Protein AF-A0A1J3CRD4-F1 (afdb_monomer)

Mean predicted aligned error: 12.07 Å

Radius of gyration: 28.97 Å; Cα contacts (8 Å, |Δi|>4): 167; chains: 1; bounding box: 52×57×87 Å

pLDDT: mean 82.81, std 9.13, range [50.03, 96.75]

Structure (mmCIF, N/CA/C/O backbone):
data_AF-A0A1J3CRD4-F1
#
_entry.id   AF-A0A1J3CRD4-F1
#
loop_
_atom_site.group_PDB
_atom_site.id
_atom_site.type_symbol
_atom_site.label_atom_id
_atom_site.label_alt_id
_atom_site.label_comp_id
_atom_site.label_asym_id
_atom_site.label_entity_id
_atom_site.label_seq_id
_atom_site.pdbx_PDB_ins_code
_atom_site.Cartn_x
_atom_site.Cartn_y
_atom_site.Cartn_z
_atom_site.occupancy
_atom_site.B_iso_or_equiv
_atom_site.auth_seq_id
_atom_site.auth_comp_id
_atom_site.auth_asym_id
_atom_site.auth_atom_id
_atom_site.pdbx_PDB_model_num
ATOM 1 N N . ARG A 1 1 ? -6.756 33.103 56.789 1.00 50.03 1 ARG A N 1
ATOM 2 C CA . ARG A 1 1 ? -8.202 33.459 56.867 1.00 50.03 1 ARG A CA 1
ATOM 3 C C . ARG A 1 1 ? -8.707 34.348 55.719 1.00 50.03 1 ARG A C 1
ATOM 5 O O . ARG A 1 1 ? -9.781 34.051 55.226 1.00 50.03 1 ARG A O 1
ATOM 12 N N . LYS A 1 2 ? -7.974 35.376 55.248 1.00 53.34 2 LYS A N 1
ATOM 13 C CA . LYS A 1 2 ? -8.449 36.321 54.202 1.00 53.34 2 LYS A CA 1
ATOM 14 C C . LYS A 1 2 ? -8.810 35.685 52.840 1.00 53.34 2 LYS A C 1
ATOM 16 O O . LYS A 1 2 ? -9.724 36.163 52.180 1.00 53.34 2 LYS A O 1
ATOM 21 N N . ASN A 1 3 ? -8.151 34.590 52.453 1.00 63.22 3 ASN A N 1
ATOM 22 C CA . ASN A 1 3 ? -8.353 33.957 51.141 1.00 63.22 3 ASN A CA 1
ATOM 23 C C . ASN A 1 3 ? -9.655 33.121 51.056 1.00 63.22 3 ASN A C 1
ATOM 25 O O . ASN A 1 3 ? -10.345 33.123 50.040 1.00 63.22 3 ASN A O 1
ATOM 29 N N . LEU A 1 4 ? -10.060 32.474 52.160 1.00 60.75 4 LEU A N 1
ATOM 30 C CA . LEU A 1 4 ? -11.292 31.668 52.202 1.00 60.75 4 LEU A CA 1
ATOM 31 C C . LEU A 1 4 ? -12.557 32.540 52.163 1.00 60.75 4 LEU A C 1
ATOM 33 O O . LEU A 1 4 ? -13.546 32.184 51.528 1.00 60.75 4 LEU A O 1
ATOM 37 N N . THR A 1 5 ? -12.526 33.710 52.808 1.00 59.44 5 THR A N 1
ATOM 38 C CA . THR A 1 5 ? -13.650 34.659 52.799 1.00 59.44 5 THR A CA 1
ATOM 39 C C . THR A 1 5 ? -13.878 35.266 51.409 1.00 59.44 5 THR A C 1
ATOM 41 O O . THR A 1 5 ? -15.020 35.554 51.055 1.00 59.44 5 THR A O 1
ATOM 44 N N . TYR A 1 6 ? -12.814 35.417 50.608 1.00 61.16 6 TYR A N 1
ATOM 45 C CA . TYR A 1 6 ? -12.884 35.882 49.218 1.00 61.16 6 TYR A CA 1
ATOM 46 C C . TYR A 1 6 ? -13.528 34.828 48.302 1.00 61.16 6 TYR A C 1
ATOM 48 O O . TYR A 1 6 ? -14.440 35.143 47.539 1.00 61.16 6 TYR A O 1
ATOM 56 N N . GLN A 1 7 ? -13.153 33.554 48.465 1.00 56.19 7 GLN A N 1
ATOM 57 C CA . GLN A 1 7 ? -13.796 32.435 47.766 1.00 56.19 7 GLN A CA 1
ATOM 58 C C . GLN A 1 7 ? -15.277 32.261 48.154 1.00 56.19 7 GLN A C 1
ATOM 60 O O . GLN A 1 7 ? -16.108 31.974 47.296 1.00 56.19 7 GLN A O 1
ATOM 65 N N . LYS A 1 8 ? -15.647 32.539 49.414 1.00 63.03 8 LYS A N 1
ATOM 66 C CA . LYS A 1 8 ? -17.041 32.464 49.894 1.00 63.03 8 LYS A CA 1
ATOM 67 C C . LYS A 1 8 ? -17.973 33.504 49.244 1.00 63.03 8 LYS A C 1
ATOM 69 O O . LYS A 1 8 ? -19.159 33.237 49.093 1.00 63.03 8 LYS A O 1
ATOM 74 N N . ARG A 1 9 ? -17.460 34.669 48.821 1.00 65.62 9 ARG A N 1
ATOM 75 C CA . ARG A 1 9 ? -18.242 35.696 48.093 1.00 65.62 9 ARG A CA 1
ATOM 76 C C . ARG A 1 9 ? -18.376 35.407 46.595 1.00 65.62 9 ARG A C 1
ATOM 78 O O . ARG A 1 9 ? -19.289 35.922 45.962 1.00 65.62 9 ARG A O 1
ATOM 85 N N . LYS A 1 10 ? -17.496 34.569 46.034 1.00 71.31 10 LYS A N 1
ATOM 86 C CA . LYS A 1 10 ? -17.477 34.172 44.615 1.00 71.31 10 LYS A CA 1
ATOM 87 C C . LYS A 1 10 ? -17.850 32.695 44.418 1.00 71.31 10 LYS A C 1
ATOM 89 O O . LYS A 1 10 ? -17.349 32.036 43.511 1.00 71.31 10 LYS A O 1
ATOM 94 N N . ILE A 1 11 ? -18.770 32.195 45.250 1.00 76.56 11 ILE A N 1
ATOM 95 C CA . ILE A 1 11 ? -19.272 30.808 45.251 1.00 76.56 11 ILE A CA 1
ATOM 96 C C . ILE A 1 11 ? -19.674 30.325 43.853 1.00 76.56 11 ILE A C 1
ATOM 98 O O . ILE A 1 11 ? -19.301 29.227 43.458 1.00 76.56 11 ILE A O 1
ATOM 102 N N . TRP A 1 12 ? -20.338 31.172 43.065 1.00 73.75 12 TRP A N 1
ATOM 103 C CA . TRP A 1 12 ? -20.751 30.847 41.697 1.00 73.75 12 TRP A CA 1
ATOM 104 C C . TRP A 1 12 ? -19.574 30.555 40.753 1.00 73.75 12 TRP A C 1
ATOM 106 O O . TRP A 1 12 ? -19.658 29.670 39.906 1.00 73.75 12 TRP A O 1
ATOM 116 N N . SER A 1 13 ? -18.451 31.260 40.926 1.00 79.50 13 SER A N 1
ATOM 117 C CA . SER A 1 13 ? -17.240 31.039 40.131 1.00 79.50 13 SER A CA 1
ATOM 118 C C . SER A 1 13 ? -16.558 29.724 40.505 1.00 79.50 13 SER A C 1
ATOM 120 O O . SER A 1 13 ? -16.090 29.012 39.623 1.00 79.50 13 SER A O 1
ATOM 122 N N . ASN A 1 14 ? -16.533 29.385 41.797 1.00 78.00 14 ASN A N 1
ATOM 123 C CA . ASN A 1 14 ? -15.951 28.136 42.287 1.00 78.00 14 ASN A CA 1
ATOM 124 C C . ASN A 1 14 ? -16.802 26.917 41.908 1.00 78.00 14 ASN A C 1
ATOM 126 O O . ASN A 1 14 ? -16.254 25.899 41.497 1.00 78.00 14 ASN A O 1
ATOM 130 N N . VAL A 1 15 ? -18.134 27.034 41.979 1.00 85.31 15 VAL A N 1
ATOM 131 C CA . VAL A 1 15 ? -19.056 25.992 41.502 1.00 85.31 15 VAL A CA 1
ATOM 132 C C . VAL A 1 15 ? -18.844 25.758 40.011 1.00 85.31 15 VAL A C 1
ATOM 134 O O . VAL A 1 15 ? -18.635 24.622 39.606 1.00 85.31 15 VAL A O 1
ATOM 137 N N . ARG A 1 16 ? -18.789 26.816 39.190 1.00 84.12 16 ARG A N 1
ATOM 138 C CA . ARG A 1 16 ? -18.515 26.683 37.750 1.00 84.12 16 ARG A CA 1
ATOM 139 C C . ARG A 1 16 ? -17.191 25.961 37.468 1.00 84.12 16 ARG A C 1
ATOM 141 O O . ARG A 1 16 ? -17.141 25.139 36.561 1.00 84.12 16 ARG A O 1
ATOM 148 N N . LEU A 1 17 ? -16.150 26.230 38.257 1.00 85.19 17 LEU A N 1
ATOM 149 C CA . LEU A 1 17 ? -14.827 25.621 38.091 1.00 85.19 17 LEU A CA 1
ATOM 150 C C . LEU A 1 17 ? -14.835 24.099 38.332 1.00 85.19 17 LEU A C 1
ATOM 152 O O . LEU A 1 17 ? -14.073 23.384 37.693 1.00 85.19 17 LEU A O 1
ATOM 156 N N . ILE A 1 18 ? -15.730 23.608 39.197 1.00 87.31 18 ILE A N 1
ATOM 157 C CA . ILE A 1 18 ? -15.924 22.174 39.484 1.00 87.31 18 ILE A CA 1
ATOM 158 C C . ILE A 1 18 ? -16.964 21.540 38.542 1.00 87.31 18 ILE A C 1
ATOM 160 O O . ILE A 1 18 ? -16.826 20.386 38.147 1.00 87.31 18 ILE A O 1
ATOM 164 N N . MET A 1 19 ? -17.994 22.286 38.136 1.00 88.75 19 MET A N 1
ATOM 165 C CA . MET A 1 19 ? -19.062 21.770 37.272 1.00 88.75 19 MET A CA 1
ATOM 166 C C . MET A 1 19 ? -18.611 21.550 35.827 1.00 88.75 19 MET A C 1
ATOM 168 O O . MET A 1 19 ? -19.112 20.637 35.180 1.00 88.75 19 MET A O 1
ATOM 172 N N . ILE A 1 20 ? -17.668 22.351 35.319 1.00 90.88 20 ILE A N 1
ATOM 173 C CA . ILE A 1 20 ? -17.123 22.179 33.963 1.00 90.88 20 ILE A CA 1
ATOM 174 C C . ILE A 1 20 ? -16.500 20.785 33.765 1.00 90.88 20 ILE A C 1
ATOM 176 O O . ILE A 1 20 ? -16.950 20.088 32.856 1.00 90.88 20 ILE A O 1
ATOM 180 N N . PRO A 1 21 ? -15.524 20.326 34.579 1.00 92.12 21 PRO A N 1
ATOM 181 C CA . PRO A 1 21 ? -14.951 18.994 34.393 1.00 92.12 21 PRO A CA 1
ATOM 182 C C . PRO A 1 21 ? -15.990 17.887 34.597 1.00 92.12 21 PRO A C 1
ATOM 184 O O . PRO A 1 21 ? -15.983 16.917 33.850 1.00 92.12 21 PRO A O 1
ATOM 187 N N . PHE A 1 22 ? -16.936 18.048 35.527 1.00 94.06 22 PHE A N 1
ATOM 188 C CA . PHE A 1 22 ? -18.010 17.070 35.719 1.00 94.06 22 PHE A CA 1
ATOM 189 C C . PHE A 1 22 ? -18.916 16.946 34.486 1.00 94.06 22 PHE A C 1
ATOM 191 O O . PHE A 1 22 ? -19.210 15.841 34.037 1.00 94.06 22 PHE A O 1
ATOM 198 N N . PHE A 1 23 ? -19.321 18.074 33.903 1.00 94.44 23 PHE A N 1
ATOM 199 C CA . PHE A 1 23 ? -20.141 18.097 32.697 1.00 94.44 23 PHE A CA 1
ATOM 200 C C . PHE A 1 23 ? -19.402 17.506 31.490 1.00 94.44 23 PHE A C 1
ATOM 202 O O . PHE A 1 23 ? -19.989 16.731 30.740 1.00 94.44 23 PHE A O 1
ATOM 209 N N . LEU A 1 24 ? -18.106 17.803 31.337 1.00 95.06 24 LEU A N 1
ATOM 210 C CA . LEU A 1 24 ? -17.271 17.174 30.311 1.00 95.06 24 LEU A CA 1
ATOM 211 C C . LEU A 1 24 ? -17.192 15.656 30.505 1.00 95.06 24 LEU A C 1
ATOM 213 O O . LEU A 1 24 ? -17.384 14.922 29.542 1.00 95.06 24 LEU A O 1
ATOM 217 N N . CYS A 1 25 ? -16.994 15.173 31.735 1.00 95.81 25 CYS A N 1
ATOM 218 C CA . CYS A 1 25 ? -17.001 13.738 32.023 1.00 95.81 25 CYS A CA 1
ATOM 219 C C . CYS A 1 25 ? -18.348 13.089 31.680 1.00 95.81 25 CYS A C 1
ATOM 221 O O . CYS A 1 25 ? -18.365 12.028 31.066 1.00 95.81 25 CYS A O 1
ATOM 223 N N . LEU A 1 26 ? -19.474 13.728 32.020 1.00 96.50 26 LEU A N 1
ATOM 224 C CA . LEU A 1 26 ? -20.800 13.225 31.651 1.00 96.50 26 LEU A CA 1
ATOM 225 C C . LEU A 1 26 ? -20.980 13.145 30.132 1.00 96.50 26 LEU A C 1
ATOM 227 O O . LEU A 1 26 ? -21.471 12.134 29.638 1.00 96.50 26 LEU A O 1
ATOM 231 N N . ILE A 1 27 ? -20.554 14.174 29.392 1.00 96.56 27 ILE A N 1
ATOM 232 C CA . ILE A 1 27 ? -20.593 14.157 27.925 1.00 96.56 27 ILE A CA 1
ATOM 233 C C . ILE A 1 27 ? -19.753 13.000 27.383 1.00 96.56 27 ILE A C 1
ATOM 235 O O . ILE A 1 27 ? -20.238 12.249 26.541 1.00 96.56 27 ILE A O 1
ATOM 239 N N . LEU A 1 28 ? -18.522 12.827 27.869 1.00 95.75 28 LEU A N 1
ATOM 240 C CA . LEU A 1 28 ? -17.641 11.753 27.411 1.00 95.75 28 LEU A CA 1
ATOM 241 C C . LEU A 1 28 ? -18.231 10.367 27.692 1.00 95.75 28 LEU A C 1
ATOM 243 O O . LEU A 1 28 ? -18.194 9.521 26.807 1.00 95.75 28 LEU A O 1
ATOM 247 N N . VAL A 1 29 ? -18.838 10.150 28.863 1.00 96.62 29 VAL A N 1
ATOM 248 C CA . VAL A 1 29 ? -19.517 8.884 29.191 1.00 96.62 29 VAL A CA 1
ATOM 249 C C . VAL A 1 29 ? -20.705 8.636 28.262 1.00 96.62 29 VAL A C 1
ATOM 251 O O . VAL A 1 29 ? -20.870 7.527 27.762 1.00 96.62 29 VAL A O 1
ATOM 254 N N . VAL A 1 30 ? -21.522 9.657 27.983 1.00 95.81 30 VAL A N 1
ATOM 255 C CA . VAL A 1 30 ? -22.637 9.528 27.030 1.00 95.81 30 VAL A CA 1
ATOM 256 C C . VAL A 1 30 ? -22.119 9.172 25.637 1.00 95.81 30 VAL A C 1
ATOM 258 O O . VAL A 1 30 ? -22.660 8.270 25.003 1.00 95.81 30 VAL A O 1
ATOM 261 N N . ILE A 1 31 ? -21.054 9.833 25.174 1.00 94.75 31 ILE A N 1
ATOM 262 C CA . ILE A 1 31 ? -20.420 9.524 23.887 1.00 94.75 31 ILE A CA 1
ATOM 263 C C . ILE A 1 31 ? -19.917 8.077 23.878 1.00 94.75 31 ILE A C 1
ATOM 265 O O . ILE A 1 31 ? -20.231 7.348 22.943 1.00 94.75 31 ILE A O 1
ATOM 269 N N . GLN A 1 32 ? -19.209 7.631 24.919 1.00 91.75 32 GLN A N 1
ATOM 270 C CA . GLN A 1 32 ? -18.715 6.253 25.030 1.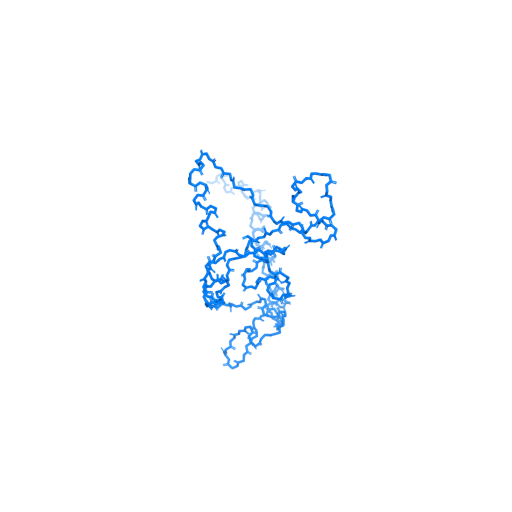00 91.75 32 GLN A CA 1
ATOM 271 C C . GLN A 1 32 ? -19.852 5.229 24.935 1.00 91.75 32 GLN A C 1
ATOM 273 O O . GLN A 1 32 ? -19.782 4.320 24.117 1.00 91.75 32 GLN A O 1
ATOM 278 N N . VAL A 1 33 ? -20.947 5.426 25.678 1.00 92.38 33 VAL A N 1
ATOM 279 C CA . VAL A 1 33 ? -22.115 4.527 25.638 1.00 92.38 33 VAL A CA 1
ATOM 280 C C . VAL A 1 33 ? -22.759 4.486 24.251 1.00 92.38 33 VAL A C 1
ATOM 282 O O . VAL A 1 33 ? -23.190 3.424 23.800 1.00 92.38 33 VAL A O 1
ATOM 285 N N . LEU A 1 34 ? -22.842 5.626 23.558 1.00 89.75 34 LEU A N 1
ATOM 286 C CA . LEU A 1 34 ? -23.368 5.673 22.193 1.00 89.75 34 LEU A CA 1
ATOM 287 C C . LEU A 1 34 ? -22.453 4.927 21.217 1.00 89.75 34 LEU A C 1
ATOM 289 O O . LEU A 1 34 ? -22.949 4.130 20.423 1.00 89.75 34 LEU A O 1
ATOM 293 N N . PHE A 1 35 ? -21.139 5.137 21.297 1.00 86.00 35 PHE A N 1
ATOM 294 C CA . PHE A 1 35 ? -20.168 4.411 20.477 1.00 86.00 35 PHE A CA 1
ATOM 295 C C . PHE A 1 35 ? -20.224 2.907 20.739 1.00 86.00 35 PHE A C 1
ATOM 297 O O . PHE A 1 35 ? -20.303 2.131 19.790 1.00 86.00 35 PHE A O 1
ATOM 304 N N . ASP A 1 36 ? -20.275 2.483 22.000 1.00 83.81 36 ASP A N 1
ATOM 305 C CA . ASP A 1 36 ? -20.371 1.066 22.335 1.00 83.81 36 ASP A CA 1
ATOM 306 C C . ASP A 1 36 ? -21.669 0.451 21.811 1.00 83.81 36 ASP A C 1
ATOM 308 O O . ASP A 1 36 ? -21.663 -0.651 21.269 1.00 83.81 36 ASP A O 1
ATOM 312 N N . LYS A 1 37 ? -22.797 1.157 21.928 1.00 82.44 37 LYS A N 1
ATOM 313 C CA . LYS A 1 37 ? -24.103 0.633 21.514 1.00 82.44 37 LYS A CA 1
ATOM 314 C C . LYS A 1 37 ? -24.283 0.586 19.997 1.00 82.44 37 LYS A C 1
ATOM 316 O O . LYS A 1 37 ? -24.852 -0.379 19.499 1.00 82.44 37 LYS A O 1
ATOM 321 N N . TYR A 1 38 ? -23.872 1.634 19.288 1.00 80.44 38 TYR A N 1
ATOM 322 C CA . TYR A 1 38 ? -24.164 1.785 17.859 1.00 80.44 38 TYR A CA 1
ATOM 323 C C . TYR A 1 38 ? -23.010 1.365 16.957 1.00 80.44 38 TYR A C 1
ATOM 325 O O . TYR A 1 38 ? -23.260 0.896 15.852 1.00 80.44 38 TYR A O 1
ATOM 333 N N . ILE A 1 39 ? -21.766 1.535 17.407 1.00 75.62 39 ILE A N 1
ATOM 334 C CA . ILE A 1 39 ? -20.590 1.194 16.608 1.00 75.62 39 ILE A CA 1
ATOM 335 C C . ILE A 1 39 ? -20.041 -0.151 17.062 1.00 75.62 39 ILE A C 1
ATOM 337 O O . ILE A 1 39 ? -20.083 -1.092 16.284 1.00 75.62 39 ILE A O 1
ATOM 341 N N . ASN A 1 40 ? -19.607 -0.284 18.314 1.00 70.38 40 ASN A N 1
ATOM 342 C CA . ASN A 1 40 ? -18.898 -1.485 18.759 1.00 70.38 40 ASN A CA 1
ATOM 343 C C . ASN A 1 40 ? -19.793 -2.737 18.799 1.00 70.38 40 ASN A C 1
ATOM 345 O O . ASN A 1 40 ? -19.358 -3.808 18.412 1.00 70.38 40 ASN A O 1
ATOM 349 N N . ASN A 1 41 ? -21.051 -2.617 19.234 1.00 70.06 41 ASN A N 1
ATOM 350 C CA . ASN A 1 41 ? -21.992 -3.746 19.288 1.00 70.06 41 ASN A CA 1
ATOM 351 C C . ASN A 1 41 ? -22.684 -4.053 17.950 1.00 70.06 41 ASN A C 1
ATOM 353 O O . ASN A 1 41 ? -23.526 -4.952 17.901 1.00 70.06 41 ASN A O 1
ATOM 357 N N . SER A 1 42 ? -22.367 -3.328 16.872 1.00 74.06 42 SER A N 1
ATOM 358 C CA . SER A 1 42 ? -22.794 -3.764 15.545 1.00 74.06 42 SER A CA 1
ATOM 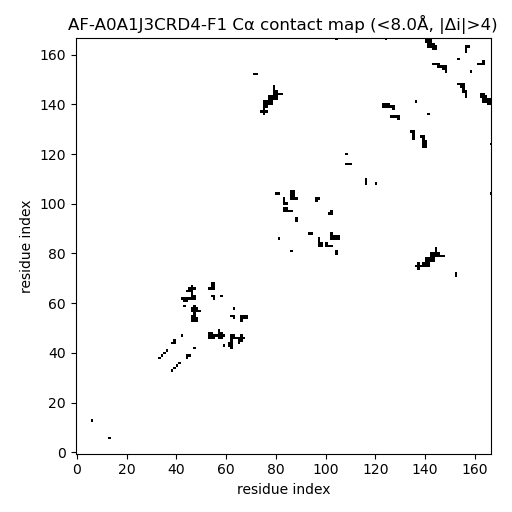359 C C . SER A 1 42 ? -21.886 -4.903 15.106 1.00 74.06 42 SER A C 1
ATOM 361 O O . SER A 1 42 ? -20.667 -4.733 15.076 1.00 74.06 42 SER A O 1
ATOM 363 N N . ALA A 1 43 ? -22.472 -6.047 14.750 1.00 72.44 43 ALA A N 1
ATOM 364 C CA . ALA A 1 43 ? -21.714 -7.196 14.263 1.00 72.44 43 ALA A CA 1
ATOM 365 C C . ALA A 1 43 ? -20.804 -6.810 13.084 1.00 72.44 43 ALA A C 1
ATOM 367 O O . ALA A 1 43 ? -19.721 -7.365 12.955 1.00 72.44 43 ALA A O 1
ATOM 368 N N . ASP A 1 44 ? -21.199 -5.826 12.274 1.00 77.19 44 ASP A N 1
ATOM 369 C CA . ASP A 1 44 ? -20.464 -5.390 11.083 1.00 77.19 44 ASP A CA 1
ATOM 370 C C . ASP A 1 44 ? -19.170 -4.612 11.389 1.00 77.19 44 ASP A C 1
ATOM 372 O O . ASP A 1 44 ? -18.273 -4.568 10.554 1.00 77.19 44 ASP A O 1
ATOM 376 N N . ASN A 1 45 ? -19.033 -4.035 12.590 1.00 80.12 45 ASN A N 1
ATOM 377 C CA . ASN A 1 45 ? -17.873 -3.215 12.976 1.00 80.12 45 ASN A CA 1
ATOM 378 C C . ASN A 1 45 ? -16.837 -3.982 13.815 1.00 80.12 45 ASN A C 1
ATOM 380 O O . ASN A 1 45 ? -15.994 -3.385 14.488 1.00 80.12 45 ASN A O 1
ATOM 384 N N . GLN A 1 46 ? -16.930 -5.308 13.836 1.00 85.12 46 GLN A N 1
ATOM 385 C CA . GLN A 1 46 ? -16.002 -6.188 14.531 1.00 85.12 46 GLN A CA 1
ATOM 386 C C . GLN A 1 46 ? -15.436 -7.205 13.551 1.00 85.12 46 GLN A C 1
ATOM 388 O O . GLN A 1 46 ? -16.080 -7.571 12.572 1.00 85.12 46 GLN A O 1
ATOM 393 N N . CYS A 1 47 ? -14.236 -7.702 13.837 1.00 87.44 47 CYS A N 1
ATOM 394 C CA . CYS A 1 47 ? -13.699 -8.821 13.081 1.00 87.44 47 CYS A CA 1
ATOM 395 C C . CYS A 1 47 ? -14.590 -10.058 13.270 1.00 87.44 47 CYS A C 1
ATOM 397 O O . CYS A 1 47 ? -14.945 -10.409 14.398 1.00 87.44 47 CYS A O 1
ATOM 399 N N . GLY A 1 48 ? -14.930 -10.735 12.177 1.00 88.50 48 GLY A N 1
ATOM 400 C CA . GLY A 1 48 ? -15.719 -11.958 12.201 1.00 88.50 48 GLY A CA 1
ATOM 401 C C . GLY A 1 48 ? -14.994 -13.093 12.926 1.00 88.50 48 GLY A C 1
ATOM 402 O O . GLY A 1 48 ? -13.778 -13.275 12.794 1.00 88.50 48 GLY A O 1
ATOM 403 N N . CYS A 1 49 ? -15.751 -13.867 13.707 1.00 88.50 49 CYS A N 1
ATOM 404 C CA . CYS A 1 49 ? -15.228 -14.956 14.527 1.00 88.50 49 CYS A CA 1
ATOM 405 C C . CYS A 1 49 ? -16.089 -16.216 14.410 1.00 88.50 49 CYS A C 1
ATOM 407 O O . CYS A 1 49 ? -17.313 -16.164 14.513 1.00 88.50 49 CYS A O 1
ATOM 409 N N . GLN A 1 50 ? -15.436 -17.373 14.312 1.00 89.06 50 GLN A N 1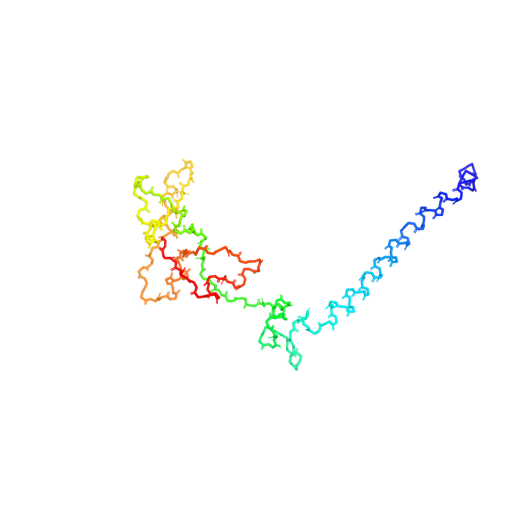
ATOM 410 C CA . G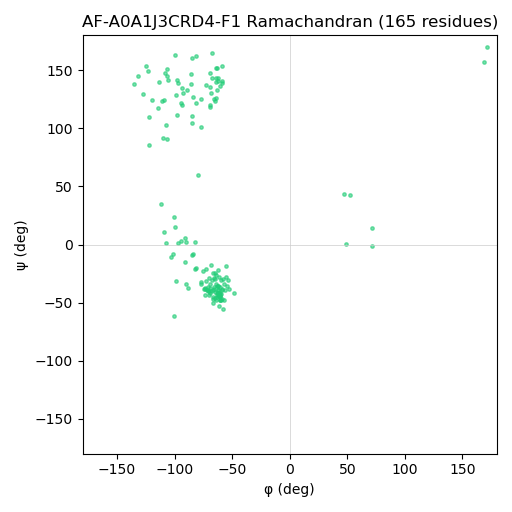LN A 1 50 ? -16.065 -18.690 14.394 1.00 89.06 50 GLN A CA 1
ATOM 411 C C . GLN A 1 50 ? -15.329 -19.529 15.443 1.00 89.06 50 GLN A C 1
ATOM 413 O O . GLN A 1 50 ? -14.110 -19.608 15.416 1.00 89.06 50 GLN A O 1
ATOM 418 N N . ASN A 1 51 ? -16.040 -20.149 16.395 1.00 85.00 51 ASN A N 1
ATOM 419 C CA . ASN A 1 51 ? -15.453 -21.046 17.409 1.00 85.00 51 ASN A CA 1
ATOM 420 C C . ASN A 1 51 ? -14.190 -20.498 18.117 1.00 85.00 51 ASN A C 1
ATOM 422 O O . ASN A 1 51 ? -13.233 -21.233 18.346 1.00 85.00 51 ASN A O 1
ATOM 426 N N . LYS A 1 52 ? -14.212 -19.212 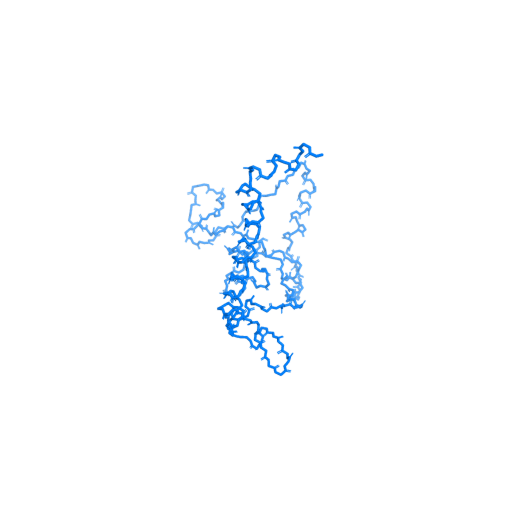18.502 1.00 85.00 52 LYS A N 1
ATOM 427 C CA . LYS A 1 52 ? -13.110 -18.458 19.148 1.00 85.00 52 LYS A CA 1
ATOM 428 C C . LYS A 1 52 ? -11.909 -18.120 18.257 1.00 85.00 52 LYS A C 1
ATOM 430 O O . LYS A 1 52 ? -11.003 -17.442 18.731 1.00 85.00 52 LYS A O 1
ATOM 435 N N . THR A 1 53 ? -11.897 -18.533 16.995 1.00 86.56 53 THR A N 1
ATOM 436 C CA . THR A 1 53 ? -10.934 -18.039 16.006 1.00 86.56 53 THR A CA 1
ATOM 437 C C . THR A 1 53 ? -11.547 -16.871 15.249 1.00 86.56 53 THR A C 1
ATOM 439 O O . THR A 1 53 ? -12.599 -17.019 14.629 1.00 86.56 53 THR A O 1
ATOM 442 N N . CYS A 1 54 ? -10.905 -15.710 15.334 1.00 87.94 54 CYS A N 1
ATOM 443 C CA . CYS A 1 54 ? -11.302 -14.491 14.637 1.00 87.94 54 CYS A CA 1
ATOM 444 C C . CYS A 1 54 ? -10.342 -14.221 13.483 1.00 87.94 54 CYS A C 1
ATOM 446 O O . CYS A 1 54 ? -9.147 -14.494 13.601 1.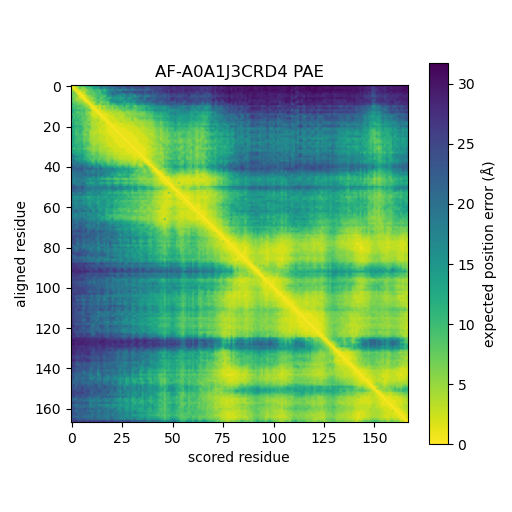00 87.94 54 CYS A O 1
ATOM 448 N N . GLY A 1 55 ? -10.849 -13.684 12.379 1.00 86.19 55 GLY A N 1
ATOM 449 C CA . GLY A 1 55 ? -10.005 -13.312 11.252 1.00 86.19 55 GLY A CA 1
ATOM 450 C C . GLY A 1 55 ? -10.792 -12.922 10.013 1.00 86.19 55 GLY A C 1
ATOM 451 O O . GLY A 1 55 ? -11.996 -13.162 9.907 1.00 86.19 55 GLY A O 1
ATOM 452 N N . VAL A 1 56 ? -10.071 -12.373 9.035 1.00 84.75 56 VAL A N 1
ATOM 453 C CA . VAL A 1 56 ? -10.629 -11.952 7.740 1.00 84.75 56 VAL A CA 1
ATOM 454 C C . VAL A 1 56 ? -11.379 -13.098 7.048 1.00 84.75 56 VAL A C 1
ATOM 456 O O . VAL A 1 56 ? -12.435 -12.876 6.471 1.00 84.75 56 VAL A O 1
ATOM 459 N N . ALA A 1 57 ? -10.900 -14.342 7.180 1.00 83.75 57 ALA A N 1
ATOM 460 C CA . ALA A 1 57 ? -11.535 -15.530 6.597 1.00 83.75 57 ALA A CA 1
ATOM 461 C C . ALA A 1 57 ? -12.954 -15.820 7.127 1.00 83.75 57 ALA A C 1
ATOM 463 O O . ALA A 1 57 ? -13.723 -16.517 6.470 1.00 83.75 57 ALA A O 1
ATOM 464 N N . PHE A 1 58 ? -13.296 -15.301 8.309 1.00 88.38 58 PHE A N 1
ATOM 465 C CA . PHE A 1 58 ? -14.602 -15.475 8.952 1.00 88.38 58 PHE A CA 1
ATOM 466 C C . PHE A 1 58 ? -15.430 -14.185 8.948 1.00 88.38 58 PHE A C 1
ATOM 468 O O . PHE A 1 58 ? -16.437 -14.107 9.648 1.00 88.38 58 PHE A O 1
ATOM 475 N N . SER A 1 59 ? -14.983 -13.174 8.203 1.00 86.75 59 SER A N 1
ATOM 476 C CA . SER A 1 59 ? -15.553 -11.829 8.188 1.00 86.75 59 SER A CA 1
ATOM 477 C C . SER A 1 59 ? -16.290 -11.552 6.883 1.00 86.75 59 SER A C 1
ATOM 479 O O . SER A 1 59 ? -15.890 -12.023 5.818 1.00 86.75 59 SER A O 1
ATOM 481 N N . SER A 1 60 ? -17.349 -10.748 6.948 1.00 83.69 60 SER A N 1
ATOM 482 C CA . SER A 1 60 ? -17.893 -10.077 5.764 1.00 83.69 60 SER A CA 1
ATOM 483 C C . SER A 1 60 ? -16.901 -9.024 5.231 1.00 83.69 60 SER A C 1
ATOM 485 O O . SER A 1 60 ? -15.971 -8.643 5.950 1.00 83.69 60 SER A O 1
ATOM 487 N N . PRO A 1 61 ? -17.073 -8.522 3.992 1.00 78.69 61 PRO A N 1
ATOM 488 C CA . PRO A 1 61 ? -16.217 -7.464 3.448 1.00 78.69 61 PRO A CA 1
ATOM 489 C C . PRO A 1 61 ? -16.104 -6.228 4.355 1.00 78.69 61 PRO A C 1
ATOM 491 O O . PRO A 1 61 ? -15.011 -5.692 4.511 1.00 78.69 61 PRO A O 1
ATOM 494 N N . ASP A 1 62 ? -17.199 -5.827 5.006 1.00 79.44 62 ASP A N 1
ATOM 495 C CA . ASP A 1 62 ? -17.221 -4.671 5.912 1.00 79.44 62 ASP A CA 1
ATOM 496 C C . ASP A 1 62 ? -16.510 -4.969 7.246 1.00 79.44 62 ASP A C 1
ATOM 498 O O . ASP A 1 62 ? -15.750 -4.146 7.757 1.00 79.44 62 ASP A O 1
ATOM 502 N N . GLN A 1 63 ? -16.671 -6.187 7.773 1.00 84.56 63 GLN A N 1
ATOM 503 C CA . GLN A 1 63 ? -16.006 -6.653 8.997 1.00 84.56 63 GLN A CA 1
ATOM 504 C C . GLN A 1 63 ? -14.496 -6.851 8.820 1.00 84.56 63 GLN A C 1
ATOM 506 O O . GLN A 1 63 ? -13.722 -6.637 9.755 1.00 84.56 63 GLN A O 1
ATOM 511 N N . ALA A 1 64 ? -14.062 -7.268 7.625 1.00 82.94 64 ALA A N 1
ATOM 512 C CA . ALA A 1 64 ? -12.665 -7.566 7.316 1.00 82.94 64 ALA A CA 1
ATOM 513 C C . ALA A 1 64 ? -11.742 -6.364 7.566 1.00 82.94 64 ALA A C 1
ATOM 515 O O . ALA A 1 64 ? -10.590 -6.548 7.957 1.00 82.94 64 ALA A O 1
ATOM 516 N N . PHE A 1 65 ? -12.267 -5.144 7.415 1.00 80.38 65 PHE A N 1
ATOM 517 C CA . PHE A 1 65 ? -11.554 -3.901 7.703 1.00 80.38 65 PHE A CA 1
ATOM 518 C C . PHE A 1 65 ? -11.132 -3.768 9.179 1.00 80.38 65 PHE A C 1
ATOM 520 O O . PHE A 1 65 ? -10.125 -3.133 9.485 1.00 80.38 65 PHE A O 1
ATOM 527 N N . PHE A 1 66 ? -11.868 -4.394 10.100 1.00 82.06 66 PHE A N 1
ATOM 528 C CA . PHE A 1 66 ? -11.612 -4.340 11.543 1.00 82.06 66 PHE A CA 1
ATOM 529 C C . PHE A 1 66 ? -10.763 -5.513 12.057 1.00 82.06 66 PHE A C 1
ATOM 531 O O . PHE A 1 66 ? -10.526 -5.632 13.262 1.00 82.06 66 PHE A O 1
ATOM 538 N N . CYS A 1 67 ? -10.306 -6.401 11.173 1.00 85.19 67 CYS A N 1
ATOM 539 C CA . CYS A 1 67 ? -9.493 -7.551 11.546 1.00 85.19 67 CYS A CA 1
ATOM 540 C C . CYS A 1 67 ? -8.003 -7.223 11.619 1.00 85.19 67 CYS A C 1
ATOM 542 O O . CYS A 1 67 ? -7.432 -6.597 10.730 1.00 85.19 67 CYS A O 1
ATOM 544 N N . ALA A 1 68 ? -7.341 -7.752 12.648 1.00 82.75 68 ALA A N 1
ATOM 545 C CA . ALA A 1 68 ? -5.888 -7.818 12.660 1.00 82.75 68 ALA A CA 1
ATOM 546 C C . ALA A 1 68 ? -5.401 -8.839 11.618 1.00 82.75 68 ALA A C 1
ATOM 548 O O . ALA A 1 68 ? -5.923 -9.954 11.543 1.00 82.75 68 ALA A O 1
ATOM 549 N N . ILE A 1 69 ? -4.374 -8.468 10.853 1.00 82.31 69 ILE A N 1
ATOM 550 C CA . ILE A 1 69 ? -3.657 -9.354 9.931 1.00 82.31 69 ILE A CA 1
ATOM 551 C C . ILE A 1 69 ? -2.263 -9.572 10.538 1.00 82.31 69 ILE A C 1
ATOM 553 O O . ILE A 1 69 ? -1.387 -8.733 10.337 1.00 82.31 69 ILE A O 1
ATOM 557 N N . PRO A 1 70 ? -2.067 -10.625 11.358 1.00 81.06 70 PRO A N 1
ATOM 558 C CA . PRO A 1 70 ? -0.822 -10.811 12.106 1.00 81.06 70 PRO A CA 1
ATOM 559 C C . PRO A 1 70 ? 0.373 -11.077 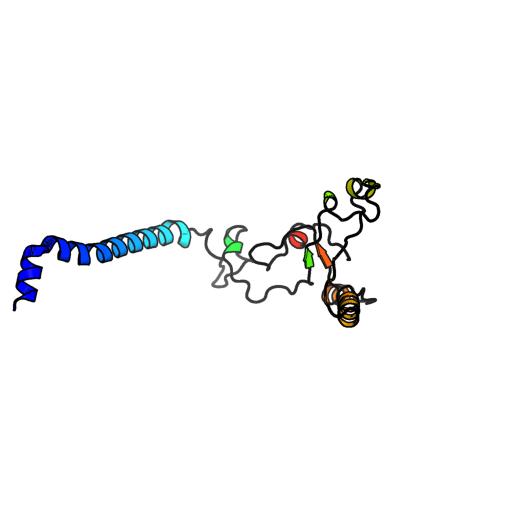11.187 1.00 81.06 70 PRO A C 1
ATOM 561 O O . PRO A 1 70 ? 1.449 -10.539 11.423 1.00 81.06 70 PRO A O 1
ATOM 564 N N . ASP A 1 71 ? 0.153 -11.847 10.120 1.00 81.94 71 ASP A N 1
ATOM 565 C CA . ASP A 1 71 ? 1.165 -12.212 9.133 1.00 81.94 71 ASP A CA 1
ATOM 566 C C . ASP A 1 71 ? 0.702 -11.749 7.743 1.00 81.94 71 ASP A C 1
ATOM 568 O O . ASP A 1 71 ? 0.032 -12.504 7.029 1.00 81.94 71 ASP A O 1
ATOM 572 N N . PRO A 1 72 ? 0.971 -10.488 7.355 1.00 77.75 72 PRO A N 1
ATOM 573 C CA . PRO A 1 72 ? 0.590 -10.007 6.039 1.00 77.75 72 PRO A CA 1
ATOM 574 C C . PRO A 1 72 ? 1.404 -10.721 4.950 1.00 77.75 72 PRO A C 1
ATOM 576 O O . PRO A 1 72 ? 2.594 -10.996 5.139 1.00 77.75 72 PRO A O 1
ATOM 579 N N . PRO A 1 73 ? 0.789 -11.013 3.792 1.00 75.81 73 PRO A N 1
ATOM 580 C CA . PRO A 1 73 ? 1.520 -11.551 2.655 1.00 75.81 73 PRO A CA 1
ATOM 581 C C . PRO A 1 73 ? 2.633 -10.585 2.232 1.00 75.81 73 PRO A C 1
ATOM 583 O O . PRO A 1 73 ? 2.455 -9.367 2.208 1.00 75.81 73 PRO A O 1
ATOM 586 N N . GLN A 1 74 ? 3.797 -11.142 1.904 1.00 78.31 74 GLN A N 1
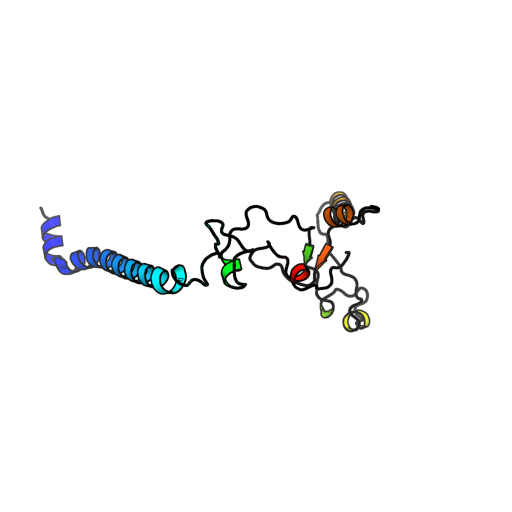ATOM 587 C CA . GLN A 1 74 ? 4.934 -10.369 1.415 1.00 78.31 74 GLN A CA 1
ATOM 588 C C . GLN A 1 74 ? 4.694 -10.015 -0.052 1.00 78.31 74 GLN A C 1
ATOM 590 O O . GLN A 1 74 ? 4.854 -10.855 -0.937 1.00 78.31 74 GLN A O 1
ATOM 595 N N . TRP A 1 75 ? 4.277 -8.777 -0.300 1.00 78.44 75 TRP A N 1
ATOM 596 C CA . TRP A 1 75 ? 4.114 -8.250 -1.650 1.00 78.44 75 TRP A CA 1
ATOM 597 C C . TRP A 1 75 ? 5.433 -7.686 -2.184 1.00 78.44 75 TRP A C 1
ATOM 599 O O . TRP A 1 75 ? 6.225 -7.141 -1.408 1.00 78.44 75 TRP A O 1
ATOM 609 N N . PRO A 1 76 ? 5.682 -7.794 -3.500 1.00 80.50 76 PRO A N 1
ATOM 610 C CA . PRO A 1 76 ? 6.813 -7.120 -4.114 1.00 80.50 76 PRO A CA 1
ATOM 611 C C . PRO A 1 76 ? 6.660 -5.595 -3.988 1.00 80.50 76 PRO A C 1
ATOM 613 O O . PRO A 1 76 ? 5.533 -5.091 -3.935 1.00 80.50 76 PRO A O 1
ATOM 616 N N . PRO A 1 77 ? 7.769 -4.840 -3.950 1.00 81.88 77 PRO A N 1
ATOM 617 C CA . PRO A 1 77 ? 7.704 -3.389 -3.874 1.00 81.88 77 PRO A CA 1
ATOM 618 C C . PRO A 1 77 ? 7.063 -2.810 -5.143 1.00 81.88 77 PRO A C 1
ATOM 620 O O . PRO A 1 77 ? 7.542 -3.032 -6.258 1.00 81.88 77 PRO A O 1
ATOM 623 N N . LEU A 1 78 ? 5.993 -2.034 -4.956 1.00 86.62 78 LEU A N 1
ATOM 624 C CA . LEU A 1 78 ? 5.300 -1.310 -6.017 1.00 86.62 78 LEU A CA 1
ATOM 625 C C . LEU A 1 78 ? 5.550 0.195 -5.886 1.00 86.62 78 LEU A C 1
ATOM 627 O O . LEU A 1 78 ? 5.281 0.810 -4.856 1.00 86.62 78 LEU A O 1
ATOM 631 N N . LEU A 1 79 ? 6.066 0.793 -6.952 1.00 89.94 79 LEU A N 1
ATOM 632 C CA . LEU A 1 79 ? 6.253 2.223 -7.106 1.00 89.94 79 LEU A CA 1
ATOM 633 C C . LEU A 1 79 ? 5.029 2.824 -7.795 1.00 89.94 79 LEU A C 1
ATOM 635 O O . LEU A 1 79 ? 4.611 2.375 -8.863 1.00 89.94 79 LEU A O 1
ATOM 639 N N . GLN A 1 80 ? 4.487 3.895 -7.228 1.00 90.81 80 GLN A N 1
ATOM 640 C CA . GLN A 1 80 ? 3.434 4.646 -7.894 1.00 90.81 80 GLN A CA 1
ATOM 641 C C . GLN A 1 80 ? 4.005 5.377 -9.119 1.00 90.81 80 GLN A C 1
ATOM 643 O O . GLN A 1 80 ? 4.879 6.237 -9.003 1.00 90.81 80 GLN A O 1
ATOM 648 N N . VAL A 1 81 ? 3.496 5.045 -10.304 1.00 91.56 81 VAL A N 1
ATOM 649 C CA . VAL A 1 81 ? 3.865 5.661 -11.578 1.00 91.56 81 VAL A CA 1
ATOM 650 C C . VAL A 1 81 ? 2.751 6.571 -12.092 1.00 91.56 81 VAL A C 1
ATOM 652 O O . VAL A 1 81 ? 1.569 6.307 -11.856 1.00 91.56 81 VAL A O 1
ATOM 655 N N . PRO A 1 82 ? 3.085 7.626 -12.854 1.00 91.44 82 PRO A N 1
ATOM 656 C CA . PRO A 1 82 ? 2.074 8.475 -13.464 1.00 91.44 82 PRO A CA 1
ATOM 657 C C . PRO A 1 82 ? 1.150 7.686 -14.398 1.00 91.44 82 PRO A C 1
ATOM 659 O O . PRO A 1 82 ? 1.589 6.820 -15.176 1.00 91.44 82 PRO A O 1
ATOM 662 N N . ARG A 1 83 ? -0.137 8.040 -14.354 1.00 89.31 83 ARG A N 1
ATOM 663 C CA . ARG A 1 83 ? -1.130 7.577 -15.326 1.00 89.31 83 ARG A CA 1
ATOM 664 C C . ARG A 1 83 ? -0.728 7.993 -16.745 1.00 89.31 83 ARG A C 1
ATOM 666 O O . ARG A 1 83 ? -0.004 8.979 -16.899 1.00 89.31 83 ARG A O 1
ATOM 673 N N . PRO A 1 84 ? -1.158 7.273 -17.792 1.00 87.44 84 PRO A N 1
ATOM 674 C CA . PRO A 1 84 ? -0.639 7.489 -19.138 1.00 87.44 84 PRO A CA 1
ATOM 675 C C . PRO A 1 84 ? -0.815 8.924 -19.650 1.00 87.44 84 PRO A C 1
ATOM 677 O O . PRO A 1 84 ? 0.079 9.450 -20.308 1.00 87.44 84 PRO A O 1
ATOM 680 N N . GLU A 1 85 ? -1.902 9.594 -19.269 1.00 87.25 85 GLU A N 1
ATOM 681 C CA . GLU A 1 85 ? -2.194 10.989 -19.602 1.00 87.25 85 GLU A CA 1
ATOM 682 C C . GLU A 1 85 ? -1.217 12.008 -18.990 1.00 87.25 85 GLU A C 1
ATOM 684 O O . GLU A 1 85 ? -1.041 13.098 -19.539 1.00 87.25 85 GLU A O 1
ATOM 689 N N . SER A 1 86 ? -0.560 11.664 -17.878 1.00 89.00 86 SER A N 1
ATOM 690 C CA . SER A 1 86 ? 0.358 12.541 -17.142 1.00 89.00 86 SER A CA 1
ATOM 691 C C . SER A 1 86 ? 1.831 12.152 -17.286 1.00 89.00 86 SER A C 1
ATOM 693 O O . SER A 1 86 ? 2.700 12.831 -16.735 1.00 89.00 86 SER A O 1
ATOM 695 N N . ARG A 1 87 ? 2.149 11.108 -18.064 1.00 88.56 87 ARG A N 1
ATOM 696 C CA . ARG A 1 87 ? 3.538 10.695 -18.323 1.00 88.56 87 ARG A CA 1
ATOM 697 C C . ARG A 1 87 ? 4.311 11.763 -19.088 1.00 88.56 87 ARG A C 1
ATOM 699 O O . ARG A 1 87 ? 3.769 12.448 -19.962 1.00 88.56 87 ARG A O 1
ATOM 706 N N . ALA A 1 88 ? 5.589 11.910 -18.748 1.00 87.31 88 ALA A N 1
ATOM 707 C CA . ALA A 1 88 ? 6.487 12.831 -19.430 1.00 87.31 88 ALA A CA 1
ATOM 708 C C . ALA A 1 88 ? 6.651 12.430 -20.904 1.00 87.31 88 ALA A C 1
ATOM 710 O O . ALA A 1 88 ? 6.721 11.247 -21.232 1.00 87.31 88 ALA A O 1
ATOM 711 N N . LEU A 1 89 ? 6.697 13.429 -21.783 1.00 86.62 89 LEU A N 1
ATOM 712 C CA . LEU A 1 89 ? 6.951 13.228 -23.205 1.00 86.62 89 LEU A CA 1
ATOM 713 C C . LEU A 1 89 ? 8.444 13.392 -23.475 1.00 86.62 89 LEU A C 1
ATOM 715 O O . LEU A 1 89 ? 9.051 14.354 -23.005 1.00 86.62 89 LEU A O 1
ATOM 719 N N . THR A 1 90 ? 9.022 12.479 -24.254 1.00 81.12 90 THR A N 1
ATOM 720 C CA . THR A 1 90 ? 10.402 12.619 -24.738 1.00 81.12 90 THR A CA 1
ATOM 721 C C . THR A 1 90 ? 10.507 13.747 -25.765 1.00 81.12 90 THR A C 1
ATOM 723 O O . THR A 1 90 ? 11.449 14.533 -25.713 1.00 81.12 90 THR A O 1
ATOM 726 N N . ASP A 1 91 ? 9.510 13.868 -26.649 1.00 83.31 91 ASP A N 1
ATOM 727 C CA . ASP A 1 91 ? 9.316 15.024 -27.527 1.00 83.31 91 ASP A CA 1
ATOM 728 C C . ASP A 1 91 ? 8.008 15.739 -27.141 1.00 83.31 91 ASP A C 1
ATOM 730 O O . ASP A 1 91 ? 6.933 15.154 -27.277 1.00 83.31 91 ASP A O 1
ATOM 734 N N . PRO A 1 92 ? 8.056 17.006 -26.689 1.00 81.12 92 PRO A N 1
ATOM 735 C CA . PRO A 1 92 ? 6.867 17.783 -26.339 1.00 81.12 92 PRO A CA 1
ATOM 736 C C . PRO A 1 92 ? 5.817 17.909 -27.452 1.00 81.12 92 PRO A C 1
ATOM 738 O O . PRO A 1 92 ? 4.683 18.289 -27.167 1.00 81.12 92 PRO A O 1
ATOM 741 N N . ARG A 1 93 ? 6.188 17.658 -28.714 1.00 82.06 93 ARG A N 1
ATOM 742 C CA . ARG A 1 93 ? 5.293 17.777 -29.875 1.00 82.06 93 ARG A CA 1
ATOM 743 C C . ARG A 1 93 ? 4.552 16.487 -30.215 1.00 82.06 93 ARG A C 1
ATOM 745 O O . ARG A 1 93 ? 3.597 16.549 -30.984 1.00 82.06 93 ARG A O 1
ATOM 752 N N . ASP A 1 94 ? 4.979 15.352 -29.670 1.00 83.19 94 ASP A N 1
ATOM 753 C CA . ASP A 1 94 ? 4.370 14.051 -29.932 1.00 83.19 94 ASP A CA 1
ATOM 754 C C . ASP A 1 94 ? 3.565 13.579 -28.716 1.00 83.19 94 ASP A C 1
ATOM 756 O O . ASP A 1 94 ? 4.076 12.936 -27.800 1.00 83.19 94 ASP A O 1
ATOM 760 N N . ASP A 1 95 ? 2.276 13.923 -28.700 1.00 84.00 95 ASP A N 1
ATOM 761 C CA . ASP A 1 95 ? 1.334 13.495 -27.663 1.00 84.00 95 ASP A CA 1
ATOM 762 C C . ASP A 1 95 ? 0.632 12.166 -27.991 1.00 84.00 95 ASP A C 1
ATOM 764 O O . ASP A 1 95 ? -0.210 11.699 -27.214 1.00 84.00 95 ASP A O 1
ATOM 768 N N . SER A 1 96 ? 0.969 11.539 -29.125 1.00 86.94 96 SER A N 1
ATOM 769 C CA . SER A 1 96 ? 0.295 10.331 -29.605 1.00 86.94 96 SER A CA 1
ATOM 770 C C . SER A 1 96 ? 0.393 9.190 -28.590 1.00 86.94 96 SER A C 1
ATOM 772 O O . SER A 1 96 ? -0.615 8.534 -28.314 1.00 86.94 96 SER A O 1
ATOM 774 N N . CYS A 1 97 ? 1.553 9.039 -27.936 1.00 87.12 97 CYS A N 1
ATOM 775 C CA . CYS A 1 97 ? 1.785 7.994 -26.941 1.00 87.12 97 CYS A CA 1
ATOM 776 C C . CYS A 1 97 ? 0.889 8.125 -25.698 1.00 87.12 97 CYS A C 1
ATOM 778 O O . CYS A 1 97 ? 0.610 7.122 -25.036 1.00 87.12 97 CYS A O 1
ATOM 780 N N . ARG A 1 98 ? 0.420 9.340 -25.358 1.00 86.19 98 ARG A N 1
ATOM 781 C CA . ARG A 1 98 ? -0.494 9.548 -24.219 1.00 86.19 98 ARG A CA 1
ATOM 782 C C . ARG A 1 98 ? -1.882 9.037 -24.559 1.00 86.19 98 ARG A C 1
ATOM 784 O O . ARG A 1 98 ? -2.534 8.437 -23.712 1.00 86.19 98 ARG A O 1
ATOM 791 N N . ARG A 1 99 ? -2.308 9.232 -25.812 1.00 84.44 99 ARG A N 1
ATOM 792 C CA . ARG A 1 99 ? -3.605 8.756 -26.312 1.00 84.44 99 ARG A CA 1
ATOM 793 C C . ARG A 1 99 ? -3.653 7.235 -26.421 1.00 84.44 99 ARG A C 1
ATOM 795 O O . ARG A 1 99 ? -4.684 6.643 -26.130 1.00 84.44 99 ARG A O 1
ATOM 802 N N . THR A 1 100 ? -2.550 6.607 -26.824 1.00 87.25 100 THR A N 1
ATOM 803 C CA . THR A 1 100 ? -2.434 5.142 -26.934 1.00 87.25 100 THR A CA 1
ATOM 804 C C . THR A 1 100 ? -2.048 4.463 -25.620 1.00 87.25 100 THR A C 1
ATOM 806 O O . THR A 1 100 ? -2.049 3.238 -25.544 1.00 87.25 100 THR A O 1
ATOM 809 N N . GLY A 1 101 ? -1.690 5.235 -24.591 1.00 83.62 101 GLY A N 1
ATOM 810 C CA . GLY A 1 101 ? -1.227 4.721 -23.305 1.00 83.62 101 GLY A CA 1
ATOM 811 C C . GLY A 1 101 ? 0.168 4.085 -23.336 1.00 83.62 101 GLY A C 1
ATOM 812 O O . GLY A 1 101 ? 0.548 3.391 -22.395 1.00 83.62 101 GLY A O 1
ATOM 813 N N . SER A 1 102 ? 0.934 4.311 -24.406 1.00 85.38 102 SER A N 1
ATOM 814 C CA . SER A 1 102 ? 2.226 3.670 -24.658 1.00 85.38 102 SER A CA 1
ATOM 815 C C . SER A 1 102 ? 3.436 4.511 -24.247 1.00 85.38 102 SER A C 1
ATOM 817 O O . SER A 1 102 ? 4.564 4.066 -24.453 1.00 85.38 102 SER A O 1
ATOM 819 N N . CYS A 1 103 ? 3.250 5.716 -23.687 1.00 87.38 103 CYS A N 1
ATOM 820 C CA . CYS A 1 103 ? 4.392 6.514 -23.232 1.00 87.38 103 CYS A CA 1
ATOM 821 C C . CYS A 1 103 ? 5.177 5.765 -22.141 1.00 87.38 103 CYS A C 1
ATOM 823 O O . CYS A 1 103 ? 4.555 5.235 -21.207 1.00 87.38 103 CYS A O 1
ATOM 825 N N . PRO A 1 104 ? 6.519 5.766 -22.197 1.00 86.62 104 PRO A N 1
ATOM 826 C CA . PRO A 1 104 ? 7.339 5.165 -21.156 1.00 86.62 104 PRO A CA 1
ATOM 827 C C . PRO A 1 104 ? 7.163 5.902 -19.823 1.00 86.62 104 PRO A C 1
ATOM 829 O O . PRO A 1 104 ? 6.861 7.098 -19.774 1.00 86.62 104 PRO A O 1
ATOM 832 N N . VAL A 1 105 ? 7.355 5.182 -18.719 1.00 87.69 105 VAL A N 1
ATOM 833 C CA . VAL A 1 105 ? 7.459 5.800 -17.394 1.00 87.69 105 VAL A CA 1
ATOM 834 C C . VAL A 1 105 ? 8.812 6.504 -17.306 1.00 87.69 105 VAL A C 1
ATOM 836 O O . VAL A 1 105 ? 9.824 5.981 -17.755 1.00 87.69 105 VAL A O 1
ATOM 839 N N . THR A 1 106 ? 8.833 7.716 -16.755 1.00 86.69 106 THR A N 1
ATOM 840 C CA . THR A 1 106 ? 10.070 8.473 -16.522 1.00 86.69 106 THR A CA 1
ATOM 841 C C . THR A 1 106 ? 10.205 8.741 -15.034 1.00 86.69 106 THR A C 1
ATOM 843 O O . THR A 1 106 ? 9.307 9.331 -14.433 1.00 86.69 106 THR A O 1
ATOM 846 N N . ILE A 1 107 ? 11.327 8.325 -14.449 1.00 85.69 107 ILE A N 1
ATOM 847 C CA . ILE A 1 107 ? 11.644 8.529 -13.034 1.00 85.69 107 ILE A CA 1
ATOM 848 C C . ILE A 1 107 ? 12.793 9.527 -12.954 1.00 85.69 107 ILE A C 1
ATOM 850 O O . ILE A 1 107 ? 13.850 9.330 -13.555 1.00 85.69 107 ILE A O 1
ATOM 854 N N . LEU A 1 108 ? 12.585 10.621 -12.223 1.00 87.75 108 LEU A N 1
ATOM 855 C CA . LEU A 1 108 ? 13.618 11.625 -12.022 1.00 87.75 108 LEU A CA 1
ATOM 856 C C . LEU A 1 108 ? 14.515 11.210 -10.854 1.00 87.75 108 LEU A C 1
ATOM 858 O O . LEU A 1 108 ? 14.102 11.266 -9.697 1.00 87.75 108 LEU A O 1
ATOM 862 N N . PHE A 1 109 ? 15.760 10.848 -11.155 1.00 88.00 109 PHE A N 1
ATOM 863 C CA . PHE A 1 109 ? 16.774 10.601 -10.137 1.00 88.00 109 PHE A CA 1
ATOM 864 C C . PHE A 1 109 ? 17.601 11.871 -9.899 1.00 88.00 109 PHE A C 1
ATOM 866 O O . PHE A 1 109 ? 18.216 12.402 -10.824 1.00 88.00 109 PHE A O 1
ATOM 873 N N . THR A 1 110 ? 17.629 12.368 -8.660 1.00 89.00 110 THR A N 1
ATOM 874 C CA . THR A 1 110 ? 18.359 13.594 -8.294 1.00 89.00 110 THR A CA 1
ATOM 875 C C . THR A 1 110 ? 19.375 13.325 -7.189 1.00 89.00 110 THR A C 1
ATOM 877 O O . THR A 1 110 ? 19.190 12.446 -6.353 1.00 89.00 110 THR A O 1
ATOM 880 N N . GLY A 1 111 ? 20.472 14.081 -7.181 1.00 90.50 111 GLY A N 1
ATOM 881 C CA . GLY A 1 111 ? 21.494 13.985 -6.145 1.00 90.50 111 GLY A CA 1
ATOM 882 C C . GLY A 1 111 ? 22.760 14.750 -6.515 1.00 90.50 111 GLY A C 1
ATOM 883 O O . GLY A 1 111 ? 23.037 14.979 -7.689 1.00 90.50 111 GLY A O 1
ATOM 884 N N . ASN A 1 112 ? 23.547 15.140 -5.509 1.00 95.94 112 ASN A N 1
ATOM 885 C CA . ASN A 1 112 ? 24.813 15.853 -5.727 1.00 95.94 112 ASN A CA 1
ATOM 886 C C . ASN A 1 112 ? 25.940 14.923 -6.219 1.00 95.94 112 ASN A C 1
ATOM 888 O O . ASN A 1 112 ? 26.910 15.367 -6.824 1.00 95.94 112 ASN A O 1
ATOM 892 N N . ASN A 1 113 ? 25.823 13.618 -5.956 1.00 96.75 113 ASN A N 1
ATOM 893 C CA . ASN A 1 113 ? 26.797 12.620 -6.380 1.00 96.75 113 ASN A CA 1
ATOM 894 C C . ASN A 1 113 ? 26.223 11.771 -7.518 1.00 96.75 113 ASN A C 1
ATOM 896 O O . ASN A 1 113 ? 25.429 10.858 -7.289 1.00 96.75 113 ASN A O 1
ATOM 900 N N . ARG A 1 114 ? 26.665 12.062 -8.745 1.00 94.00 114 ARG A N 1
ATOM 901 C CA . ARG A 1 114 ? 26.236 11.346 -9.951 1.00 94.00 114 ARG A CA 1
ATOM 902 C C . ARG A 1 114 ? 26.570 9.855 -9.902 1.00 94.00 114 ARG A C 1
ATOM 904 O O . ARG A 1 114 ? 25.736 9.058 -10.297 1.00 94.00 114 ARG A O 1
ATOM 911 N N . SER A 1 115 ? 27.756 9.485 -9.415 1.00 94.50 115 SER A N 1
ATOM 912 C CA . SER A 1 115 ? 28.198 8.082 -9.386 1.00 94.50 115 SER A CA 1
ATOM 913 C C . SER A 1 115 ? 27.301 7.233 -8.482 1.00 94.50 115 SER A C 1
ATOM 915 O O . SER A 1 115 ? 26.789 6.194 -8.903 1.00 94.50 115 SER A O 1
ATOM 917 N N . LEU A 1 116 ? 27.030 7.730 -7.269 1.00 94.31 116 LEU A N 1
ATOM 918 C CA . LEU A 1 116 ? 26.082 7.093 -6.354 1.00 94.31 116 LEU A CA 1
ATOM 919 C C . LEU A 1 116 ? 24.687 7.012 -6.978 1.00 94.31 116 LEU A C 1
ATOM 921 O O . LEU A 1 116 ? 24.036 5.979 -6.878 1.00 94.31 116 LEU A O 1
ATOM 925 N N . GLY A 1 117 ? 24.243 8.085 -7.633 1.00 92.25 117 GLY A N 1
ATOM 926 C CA . GLY A 1 117 ? 22.919 8.119 -8.233 1.00 92.25 117 GLY A CA 1
ATOM 927 C C . GLY A 1 117 ? 22.724 7.122 -9.365 1.00 92.25 117 GLY A C 1
ATOM 928 O O . GLY A 1 117 ? 21.751 6.377 -9.353 1.00 92.25 117 GLY A O 1
ATOM 929 N N . THR A 1 118 ? 23.688 7.046 -10.283 1.00 90.38 118 THR A N 1
ATOM 930 C CA . THR A 1 118 ? 23.698 6.044 -11.353 1.00 90.38 118 THR A CA 1
ATOM 931 C C . THR A 1 118 ? 23.698 4.633 -10.770 1.00 90.38 118 THR A C 1
ATOM 933 O O . THR A 1 118 ? 22.847 3.828 -11.137 1.00 90.38 118 THR A O 1
ATOM 936 N N . SER A 1 119 ? 24.556 4.373 -9.777 1.00 91.38 119 SER A N 1
ATOM 937 C CA . SER A 1 119 ? 24.640 3.059 -9.129 1.00 91.38 119 SER A CA 1
ATOM 938 C C . SER A 1 119 ? 23.328 2.676 -8.439 1.00 91.38 119 SER A C 1
ATOM 940 O O . SER A 1 119 ? 22.887 1.537 -8.536 1.00 91.38 119 SER A O 1
ATOM 942 N N . LEU A 1 120 ? 22.675 3.613 -7.748 1.00 89.56 120 LEU A N 1
ATOM 943 C CA . LEU A 1 120 ? 21.385 3.370 -7.103 1.00 89.56 120 LEU A CA 1
ATOM 944 C C . LEU A 1 120 ? 20.280 3.110 -8.125 1.00 89.56 120 LEU A C 1
ATOM 946 O O . LEU A 1 120 ? 19.544 2.144 -7.965 1.00 89.56 120 LEU A O 1
ATOM 950 N N . SER A 1 121 ? 20.168 3.930 -9.174 1.00 88.38 121 SER A N 1
ATOM 951 C CA . SER A 1 121 ? 19.140 3.732 -10.202 1.00 88.38 121 SER A CA 1
ATOM 952 C C . SER A 1 121 ? 19.306 2.405 -10.937 1.00 88.38 121 SER A C 1
ATOM 954 O O . SER A 1 121 ? 18.316 1.727 -11.185 1.00 88.38 121 SER A O 1
ATOM 956 N N . GLU A 1 122 ? 20.548 2.008 -11.226 1.00 86.00 122 GLU A N 1
ATOM 957 C CA . GLU A 1 122 ? 20.841 0.737 -11.887 1.00 86.00 122 GLU A CA 1
ATOM 958 C C . GLU A 1 122 ? 20.496 -0.453 -10.991 1.00 86.00 122 GLU A C 1
ATOM 960 O O . GLU A 1 122 ? 19.944 -1.423 -11.487 1.00 86.00 122 GLU A O 1
ATOM 965 N N . ASN A 1 123 ? 20.762 -0.373 -9.681 1.00 84.44 123 ASN A N 1
ATOM 966 C CA . ASN A 1 123 ? 20.465 -1.459 -8.738 1.00 84.44 123 ASN A CA 1
ATOM 967 C C . ASN A 1 123 ? 19.007 -1.503 -8.252 1.00 84.44 123 ASN A C 1
ATOM 969 O O . ASN A 1 123 ? 18.588 -2.532 -7.733 1.00 84.44 123 ASN A O 1
ATOM 973 N N . LEU A 1 124 ? 18.256 -0.401 -8.341 1.00 81.44 124 LEU A N 1
ATOM 974 C CA . LEU A 1 124 ? 16.843 -0.349 -7.937 1.00 81.44 124 LEU A CA 1
ATOM 975 C C . LEU A 1 124 ? 15.899 -0.738 -9.076 1.00 81.44 124 LEU A C 1
ATOM 977 O O . LEU A 1 124 ? 14.877 -1.370 -8.830 1.00 81.44 124 LEU A O 1
ATOM 981 N N . LEU A 1 125 ? 16.227 -0.349 -10.309 1.00 80.69 125 LEU A N 1
ATOM 982 C CA . LEU A 1 125 ? 15.420 -0.614 -11.507 1.00 80.69 125 LEU A CA 1
ATOM 983 C C . LEU A 1 125 ? 15.980 -1.802 -12.306 1.00 80.69 125 LEU A C 1
ATOM 985 O O . LEU A 1 125 ? 15.807 -1.908 -13.518 1.00 80.69 125 LEU A O 1
ATOM 989 N N . THR A 1 126 ? 16.723 -2.684 -11.639 1.00 70.56 126 THR A N 1
ATOM 990 C CA . THR A 1 126 ? 17.362 -3.837 -12.267 1.00 70.56 126 THR A CA 1
ATOM 991 C C . THR A 1 126 ? 16.327 -4.852 -12.721 1.00 70.56 126 THR A C 1
ATOM 993 O O . THR A 1 126 ? 15.497 -5.349 -11.952 1.00 70.56 126 THR A O 1
ATOM 996 N N . LEU A 1 127 ? 16.472 -5.256 -13.980 1.00 64.50 127 LEU A N 1
ATOM 997 C CA . LEU A 1 127 ? 15.753 -6.383 -14.536 1.00 64.50 127 LEU A CA 1
ATOM 998 C C . LEU A 1 127 ? 16.497 -7.680 -14.215 1.00 64.50 127 LEU A C 1
ATOM 1000 O O . LEU A 1 127 ? 17.540 -7.981 -14.798 1.00 64.50 127 LEU A O 1
ATOM 1004 N N . GLY A 1 128 ? 15.981 -8.445 -13.253 1.00 61.47 128 GLY A N 1
ATOM 1005 C CA . GLY A 1 128 ? 16.529 -9.756 -12.928 1.00 61.47 128 GLY A CA 1
ATOM 1006 C C . GLY A 1 128 ? 16.260 -10.769 -14.045 1.00 61.47 128 GLY A C 1
ATOM 1007 O O . GLY A 1 128 ? 15.115 -11.103 -14.324 1.00 61.47 128 GLY A O 1
ATOM 1008 N N . ASN A 1 129 ? 17.307 -11.339 -14.644 1.00 58.50 129 ASN A N 1
ATOM 1009 C CA . ASN A 1 129 ? 17.194 -12.519 -15.515 1.00 58.50 129 ASN A CA 1
ATOM 1010 C C . ASN A 1 129 ? 17.075 -13.799 -14.669 1.00 58.50 129 ASN A C 1
ATOM 1012 O O . ASN A 1 129 ? 17.937 -14.677 -14.719 1.00 58.50 129 ASN A O 1
ATOM 1016 N N . SER A 1 130 ? 16.037 -13.885 -13.839 1.00 61.75 130 SER A N 1
ATOM 1017 C CA . SER A 1 130 ? 15.738 -15.097 -13.076 1.00 61.75 130 SER A CA 1
ATOM 1018 C C . SER A 1 130 ? 14.823 -16.006 -13.894 1.00 61.75 130 SER A C 1
ATOM 1020 O O . SER A 1 130 ? 13.810 -15.557 -14.424 1.00 61.75 130 SER A O 1
ATOM 1022 N N . SER A 1 131 ? 15.144 -17.299 -13.969 1.00 70.19 131 SER A N 1
ATOM 1023 C CA . SER A 1 131 ? 14.204 -18.309 -14.477 1.00 70.19 131 SER A CA 1
ATOM 1024 C C . SER A 1 131 ? 13.011 -18.519 -13.534 1.00 70.19 131 SER A C 1
ATOM 1026 O O . SER A 1 131 ? 12.001 -19.082 -13.945 1.00 70.19 131 SER A O 1
ATOM 1028 N N . ASP A 1 132 ? 13.134 -18.080 -12.277 1.00 78.88 132 ASP A N 1
ATOM 1029 C CA . ASP A 1 132 ? 12.073 -18.088 -11.274 1.00 78.88 132 ASP A CA 1
ATOM 1030 C C . ASP A 1 132 ? 11.397 -16.709 -11.193 1.00 78.88 132 ASP A C 1
ATOM 1032 O O . ASP A 1 132 ? 11.997 -15.722 -10.747 1.00 78.88 132 ASP A O 1
ATOM 1036 N N . ILE A 1 133 ? 10.137 -16.667 -11.629 1.00 78.50 133 ILE A N 1
ATOM 1037 C CA . ILE A 1 133 ? 9.286 -15.472 -11.671 1.00 78.50 133 ILE A CA 1
ATOM 1038 C C . ILE A 1 133 ? 9.085 -14.890 -10.269 1.00 78.50 133 ILE A C 1
ATOM 1040 O O . ILE A 1 133 ? 9.055 -13.673 -10.117 1.00 78.50 133 ILE A O 1
ATOM 1044 N N . LEU A 1 134 ? 8.974 -15.730 -9.234 1.00 77.50 134 LEU A N 1
ATOM 1045 C CA . LEU A 1 134 ? 8.713 -15.252 -7.876 1.00 77.50 134 LEU A CA 1
ATOM 1046 C C . LEU A 1 134 ? 9.925 -14.491 -7.325 1.00 77.50 134 LEU A C 1
ATOM 1048 O O . LEU A 1 134 ? 9.786 -13.419 -6.740 1.00 77.50 134 LEU A O 1
ATOM 1052 N N . SER A 1 135 ? 11.123 -15.022 -7.578 1.00 77.38 135 SER A N 1
ATOM 1053 C CA . SER A 1 135 ? 12.383 -14.366 -7.222 1.00 77.38 135 SER A CA 1
ATOM 1054 C C . SER A 1 135 ? 12.594 -13.070 -8.005 1.00 77.38 135 SER A C 1
ATOM 1056 O O . SER A 1 135 ? 13.084 -12.090 -7.448 1.00 77.38 135 SER A O 1
ATOM 1058 N N . PHE A 1 136 ? 12.191 -13.036 -9.279 1.00 78.69 136 PHE A N 1
ATOM 1059 C CA . PHE A 1 136 ? 12.210 -11.814 -10.079 1.00 78.69 136 PHE A CA 1
ATOM 1060 C C . PHE A 1 136 ? 11.296 -10.738 -9.481 1.00 78.69 136 PHE A C 1
ATOM 1062 O O . PHE A 1 136 ? 11.761 -9.642 -9.188 1.00 78.69 136 PHE A O 1
ATOM 1069 N N . LEU A 1 137 ? 10.026 -11.068 -9.226 1.00 77.94 137 LEU A N 1
ATOM 1070 C CA . LEU A 1 137 ? 9.057 -10.129 -8.656 1.00 77.94 137 LEU A CA 1
ATOM 1071 C C . LEU A 1 137 ? 9.516 -9.599 -7.290 1.00 77.94 137 LEU A C 1
ATOM 1073 O O . LEU A 1 137 ? 9.346 -8.420 -7.014 1.00 77.94 137 LEU A O 1
ATOM 1077 N N . ALA A 1 138 ? 10.126 -10.442 -6.452 1.00 77.69 138 ALA A N 1
ATOM 1078 C CA . ALA A 1 138 ? 10.606 -10.039 -5.130 1.00 77.69 138 ALA A CA 1
ATOM 1079 C C . ALA A 1 138 ? 11.828 -9.100 -5.167 1.00 77.69 138 ALA A C 1
ATOM 1081 O O . ALA A 1 138 ? 12.009 -8.309 -4.243 1.00 77.69 138 ALA A O 1
ATOM 1082 N N . ASN A 1 139 ? 12.670 -9.197 -6.202 1.00 78.62 139 ASN A N 1
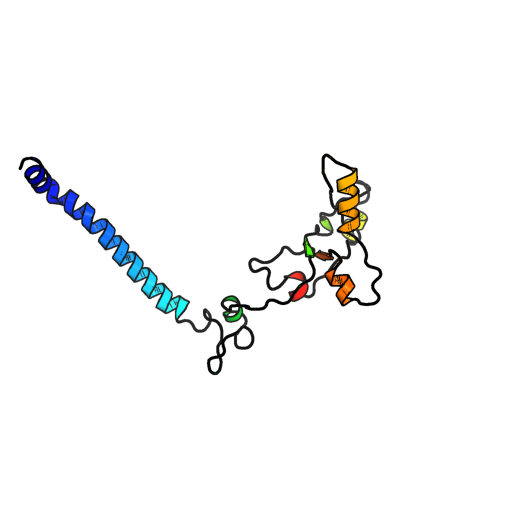ATOM 1083 C CA . ASN A 1 139 ? 13.926 -8.445 -6.305 1.00 78.62 139 ASN A CA 1
ATOM 1084 C C . ASN A 1 139 ? 13.857 -7.241 -7.256 1.00 78.62 139 ASN A C 1
ATOM 1086 O O . ASN A 1 139 ? 14.787 -6.437 -7.270 1.00 78.62 139 ASN A O 1
ATOM 1090 N N . SER A 1 140 ? 12.791 -7.114 -8.044 1.00 81.62 140 SER A N 1
ATOM 1091 C CA . SER A 1 140 ? 12.586 -5.997 -8.964 1.00 81.62 140 SER A CA 1
ATOM 1092 C C . SER A 1 140 ? 11.522 -5.039 -8.430 1.00 81.62 140 SER A C 1
ATOM 1094 O O . SER A 1 140 ? 10.510 -5.456 -7.868 1.00 81.62 140 SER A O 1
ATOM 1096 N N . VAL A 1 141 ? 11.742 -3.737 -8.621 1.00 86.44 141 VAL A N 1
ATOM 1097 C CA . VAL A 1 141 ? 10.734 -2.719 -8.309 1.00 86.44 141 VAL A CA 1
ATOM 1098 C C . VAL A 1 141 ? 9.752 -2.638 -9.469 1.00 86.44 141 VAL A C 1
ATOM 1100 O O . VAL A 1 141 ? 10.138 -2.378 -10.606 1.00 86.44 141 VAL A O 1
ATOM 1103 N N . LEU A 1 142 ? 8.477 -2.868 -9.178 1.00 87.88 142 LEU A N 1
ATOM 1104 C CA . LEU A 1 142 ? 7.396 -2.820 -10.158 1.00 87.88 142 LEU A CA 1
ATOM 1105 C C . LEU A 1 142 ? 6.662 -1.480 -10.068 1.00 87.88 142 LEU A C 1
ATOM 1107 O O . LEU A 1 142 ? 6.776 -0.766 -9.079 1.00 87.88 142 LEU A O 1
ATOM 1111 N N . GLY A 1 143 ? 5.896 -1.126 -11.093 1.00 89.31 143 GLY A N 1
ATOM 1112 C CA . GLY A 1 143 ? 5.141 0.120 -11.172 1.00 89.31 143 GLY A CA 1
ATOM 1113 C C . GLY A 1 143 ? 3.629 -0.100 -11.160 1.00 89.31 143 GLY A C 1
ATOM 1114 O O . GLY A 1 143 ? 3.121 -0.979 -11.851 1.00 89.31 143 GLY A O 1
ATOM 1115 N N . THR A 1 144 ? 2.885 0.752 -10.459 1.00 91.38 144 THR A N 1
ATOM 1116 C CA . THR A 1 144 ? 1.414 0.787 -10.487 1.00 91.38 144 THR A CA 1
ATOM 1117 C C . THR A 1 144 ? 0.890 2.204 -10.692 1.00 91.38 144 THR A C 1
ATOM 1119 O O . THR A 1 144 ? 1.477 3.170 -10.223 1.00 91.38 144 THR A O 1
ATOM 1122 N N . GLN A 1 145 ? -0.222 2.354 -11.408 1.00 91.19 145 GLN A N 1
ATOM 1123 C CA . GLN A 1 145 ? -0.869 3.658 -11.618 1.00 91.19 145 GLN A CA 1
ATOM 1124 C C . GLN A 1 145 ? -1.808 4.068 -10.480 1.00 91.19 145 GLN A C 1
ATOM 1126 O O . GLN A 1 145 ? -2.344 5.182 -10.490 1.00 91.19 145 GLN A O 1
ATOM 1131 N N . VAL A 1 146 ? -2.061 3.156 -9.543 1.00 90.44 146 VAL A N 1
ATOM 1132 C CA . VAL A 1 146 ? -2.968 3.378 -8.419 1.00 90.44 146 VAL A CA 1
ATOM 1133 C C . VAL A 1 146 ? -2.157 3.762 -7.197 1.00 90.44 146 VAL A C 1
ATOM 1135 O O . VAL A 1 146 ? -1.054 3.270 -6.985 1.00 90.44 146 VAL A O 1
ATOM 1138 N N . GLU A 1 147 ? -2.694 4.695 -6.427 1.00 88.19 147 GLU A N 1
ATOM 1139 C CA . GLU A 1 147 ? -2.122 5.070 -5.142 1.00 88.19 147 GLU A CA 1
ATOM 1140 C C . GLU A 1 147 ? -2.300 3.938 -4.132 1.00 88.19 147 GLU A C 1
ATOM 1142 O O . GLU A 1 147 ? -3.287 3.207 -4.194 1.00 88.19 147 GLU A O 1
ATOM 1147 N N . ALA A 1 148 ? -1.351 3.797 -3.210 1.00 83.75 148 ALA A N 1
ATOM 1148 C CA . ALA A 1 148 ? -1.479 2.841 -2.123 1.00 83.75 148 ALA A CA 1
ATOM 1149 C C . ALA A 1 148 ? -2.684 3.191 -1.234 1.00 83.75 148 ALA A C 1
ATOM 1151 O O . ALA A 1 148 ? -2.973 4.364 -0.989 1.00 83.75 148 ALA A O 1
ATOM 1152 N N . ASP A 1 149 ? -3.382 2.167 -0.747 1.00 78.75 149 ASP A N 1
ATOM 1153 C CA . ASP A 1 149 ? -4.509 2.356 0.163 1.00 78.75 149 ASP A CA 1
ATOM 1154 C C . ASP A 1 149 ? -4.026 2.560 1.610 1.00 78.75 149 ASP A C 1
ATOM 1156 O O . ASP A 1 149 ? -2.903 2.208 1.979 1.00 78.75 149 ASP A O 1
ATOM 1160 N N . ILE A 1 150 ? -4.896 3.090 2.467 1.00 73.38 150 ILE A N 1
ATOM 1161 C CA . ILE A 1 150 ? -4.583 3.498 3.844 1.00 73.38 150 ILE A CA 1
ATOM 1162 C C . ILE A 1 150 ? -3.962 2.395 4.710 1.00 73.38 150 ILE A C 1
ATOM 1164 O O . ILE A 1 150 ? -3.229 2.700 5.651 1.00 73.38 150 ILE A O 1
ATOM 1168 N N . THR A 1 151 ? -4.249 1.123 4.428 1.00 70.50 151 THR A N 1
ATOM 1169 C CA . THR A 1 151 ? -3.792 0.003 5.259 1.00 70.50 151 THR A CA 1
ATOM 1170 C C . THR A 1 151 ? -2.578 -0.740 4.699 1.00 70.50 151 THR A C 1
ATOM 1172 O O . THR A 1 151 ? -2.021 -1.555 5.424 1.00 70.50 151 THR A O 1
ATOM 1175 N N . ASN A 1 152 ? -2.121 -0.459 3.467 1.00 68.44 152 ASN A N 1
ATOM 1176 C CA . ASN A 1 152 ? -0.982 -1.102 2.773 1.00 68.44 152 ASN A CA 1
ATOM 1177 C C . ASN A 1 152 ? -0.942 -2.656 2.767 1.00 68.44 152 ASN A C 1
ATOM 1179 O O . ASN A 1 152 ? -0.014 -3.235 2.209 1.00 68.44 152 ASN A O 1
ATOM 1183 N N . TYR A 1 153 ? -1.913 -3.358 3.366 1.00 72.31 153 TYR A N 1
ATOM 1184 C CA . TYR A 1 153 ? -1.958 -4.827 3.424 1.00 72.31 153 TYR A CA 1
ATOM 1185 C C . TYR A 1 153 ? -2.419 -5.448 2.103 1.00 72.31 153 TYR A C 1
ATOM 1187 O O . TYR A 1 153 ? -2.010 -6.554 1.741 1.00 72.31 153 TYR A O 1
ATOM 1195 N N . LEU A 1 154 ? -3.287 -4.729 1.397 1.00 73.56 154 LEU A N 1
ATOM 1196 C CA . LEU A 1 154 ? -3.791 -5.070 0.078 1.00 73.56 154 LEU A CA 1
ATOM 1197 C C . LEU A 1 154 ? -3.447 -3.909 -0.840 1.00 73.56 154 LEU A C 1
ATOM 1199 O O . LEU A 1 154 ? -4.012 -2.824 -0.714 1.00 73.56 154 LEU A O 1
ATOM 1203 N N . ASP A 1 155 ? -2.506 -4.136 -1.751 1.00 81.88 155 ASP A N 1
ATOM 1204 C CA . ASP A 1 155 ? -2.259 -3.169 -2.807 1.00 81.88 155 ASP A CA 1
ATOM 1205 C C . ASP A 1 155 ? -3.499 -3.109 -3.723 1.00 81.88 155 ASP A C 1
ATOM 1207 O O . ASP A 1 155 ? -3.942 -4.152 -4.227 1.00 81.88 155 ASP A O 1
ATOM 1211 N N . PRO A 1 156 ? -4.091 -1.923 -3.945 1.00 84.94 156 PRO A N 1
ATOM 1212 C CA . PRO A 1 156 ? -5.335 -1.804 -4.694 1.00 84.94 156 PRO A CA 1
ATOM 1213 C C . PRO A 1 156 ? -5.181 -2.183 -6.168 1.00 84.94 156 PRO A C 1
ATOM 1215 O O . PRO A 1 156 ? -6.164 -2.600 -6.786 1.00 84.94 156 PRO A O 1
ATOM 1218 N N . ALA A 1 157 ? -3.976 -2.092 -6.740 1.00 87.00 157 ALA A N 1
ATOM 1219 C CA . ALA A 1 157 ? -3.734 -2.540 -8.102 1.00 87.00 157 ALA A CA 1
ATOM 1220 C C . ALA A 1 157 ? -3.690 -4.064 -8.204 1.00 87.00 157 ALA A C 1
ATOM 1222 O O . ALA A 1 157 ? -4.265 -4.613 -9.141 1.00 87.00 157 ALA A O 1
ATOM 1223 N N . ILE A 1 158 ? -3.112 -4.750 -7.216 1.00 83.75 158 ILE A N 1
ATOM 1224 C CA . ILE A 1 158 ? -3.159 -6.218 -7.146 1.00 83.75 158 ILE A CA 1
ATOM 1225 C C . ILE A 1 158 ? -4.595 -6.692 -6.892 1.00 83.75 158 ILE A C 1
ATOM 1227 O O . ILE A 1 158 ? -5.112 -7.529 -7.632 1.00 83.75 158 ILE A O 1
ATOM 1231 N N . ALA A 1 159 ? -5.267 -6.132 -5.882 1.00 82.88 159 ALA A N 1
ATOM 1232 C CA . ALA A 1 159 ? -6.615 -6.545 -5.487 1.00 82.88 159 ALA A CA 1
ATOM 1233 C C . ALA A 1 159 ? -7.657 -6.323 -6.599 1.00 82.88 159 ALA A C 1
ATOM 1235 O O . ALA A 1 159 ? -8.562 -7.138 -6.772 1.00 82.88 159 ALA A O 1
ATOM 1236 N N . SER A 1 160 ? -7.506 -5.248 -7.379 1.00 85.75 160 SER A N 1
ATOM 1237 C CA . SER A 1 160 ? -8.406 -4.911 -8.493 1.00 85.75 160 SER A CA 1
ATOM 1238 C C . SER A 1 160 ? -7.960 -5.491 -9.840 1.00 85.75 160 SER A C 1
ATOM 1240 O O . SER A 1 160 ? -8.571 -5.184 -10.863 1.00 85.75 160 SER A O 1
ATOM 1242 N N . ASN A 1 161 ? -6.902 -6.311 -9.857 1.00 85.94 161 ASN A N 1
ATOM 1243 C CA . ASN A 1 161 ? -6.325 -6.910 -11.062 1.00 85.94 161 ASN A CA 1
ATOM 1244 C C . ASN A 1 161 ? -5.990 -5.872 -12.155 1.00 85.94 161 ASN A C 1
ATOM 1246 O O . ASN A 1 161 ? -6.292 -6.051 -13.339 1.00 85.94 161 ASN A O 1
ATOM 1250 N N . LEU A 1 162 ? -5.412 -4.747 -11.735 1.00 88.88 162 LEU A N 1
ATOM 1251 C CA . LEU A 1 162 ? -4.999 -3.656 -12.609 1.00 88.88 162 LEU A CA 1
ATOM 1252 C C . LEU A 1 162 ? -3.599 -3.907 -13.191 1.00 88.88 162 LEU A C 1
ATOM 1254 O O . LEU A 1 162 ? -2.834 -4.711 -12.655 1.00 88.88 162 LEU A O 1
ATOM 1258 N N . PRO A 1 163 ? -3.235 -3.227 -14.295 1.00 87.38 163 PRO A N 1
ATOM 1259 C CA . PRO A 1 163 ? -1.953 -3.449 -14.948 1.00 87.38 163 PRO A CA 1
ATOM 1260 C C . PRO A 1 163 ? -0.780 -3.067 -14.042 1.00 87.38 163 PRO A C 1
ATOM 1262 O O . PRO A 1 163 ? -0.681 -1.926 -13.585 1.00 87.38 163 PRO A O 1
ATOM 1265 N N . ILE A 1 164 ? 0.136 -4.015 -13.854 1.00 87.69 164 ILE A N 1
ATOM 1266 C CA . ILE A 1 164 ? 1.423 -3.800 -13.194 1.00 87.69 164 ILE A CA 1
ATOM 1267 C C . ILE A 1 164 ? 2.480 -3.617 -14.279 1.00 87.69 164 ILE A C 1
ATOM 1269 O O . ILE A 1 164 ? 2.586 -4.410 -15.216 1.00 87.69 164 ILE A O 1
ATOM 1273 N N . TYR A 1 165 ? 3.242 -2.538 -14.164 1.00 85.31 165 TYR A N 1
ATOM 1274 C CA . TYR A 1 165 ? 4.264 -2.152 -15.119 1.00 85.31 165 TYR A CA 1
ATOM 1275 C C . TYR A 1 165 ? 5.625 -2.626 -14.640 1.00 85.31 165 TYR A C 1
ATOM 1277 O O . TYR A 1 165 ? 5.973 -2.499 -13.472 1.00 85.31 165 TYR A O 1
ATOM 1285 N N . ASN A 1 166 ? 6.414 -3.127 -15.572 1.00 82.69 166 ASN A N 1
ATOM 1286 C CA . ASN A 1 166 ? 7.847 -3.227 -15.390 1.00 82.69 166 ASN A CA 1
ATOM 1287 C C . ASN A 1 166 ? 8.457 -1.865 -15.758 1.00 82.69 166 ASN A C 1
ATOM 1289 O O . ASN A 1 166 ? 8.120 -1.338 -16.825 1.00 82.69 166 ASN A O 1
ATOM 1293 N N . ILE A 1 167 ? 9.254 -1.280 -14.864 1.00 76.81 167 ILE A N 1
ATOM 1294 C CA . ILE A 1 167 ? 9.776 0.093 -14.980 1.00 76.81 167 ILE A CA 1
ATOM 1295 C C . ILE A 1 167 ? 11.274 0.125 -15.240 1.00 76.81 167 ILE A C 1
ATOM 1297 O O . ILE A 1 167 ? 11.984 -0.759 -14.724 1.00 76.81 167 ILE A O 1
#

Secondary structure (DSSP, 8-state):
-HHHHHHHHTHHHHHHHHHHHHHHHHHHHHHHHHHIIIIITSGGGS--EETTEESGGGS-HHHHTT---SS---PPPEEE---GGGSPPSSTT--HHHHHT-PPP------S-HHHHHHHHHHHS-----S-HHHHHHHS-EEESSPPPTTSSS-HHHHTTPPEEE-

Solvent-accessible surface area (backbone atoms only — not comparable to full-atom values): 10064 Å² total; per-residue (Å²): 116,76,68,62,59,54,51,65,77,41,45,72,61,56,50,49,67,57,46,50,62,53,52,51,50,51,51,51,51,53,50,50,55,48,42,46,62,66,44,59,64,31,76,57,61,30,44,19,61,54,96,90,49,66,26,50,95,56,27,53,84,70,8,33,76,57,31,78,70,91,78,66,77,88,70,52,55,70,42,76,40,71,46,46,81,69,40,66,60,94,48,90,86,60,62,63,37,37,78,72,53,66,51,60,88,77,81,90,86,85,70,95,48,61,70,62,47,53,54,49,53,54,67,50,50,36,82,65,91,50,95,47,64,67,64,28,46,63,69,24,46,32,26,26,64,52,71,80,45,99,78,66,74,58,49,53,42,69,76,66,72,48,80,72,38,86,94

Sequence (167 aa):
RKNLTYQKRKIWSNVRLIMIPFFLCLILVVIQVLFDKYINNSADNQCGCQNKTCGVAFSSPDQAFFCAIPDPPQWPPLLQVPRPESRALTDPRDDSCRRTGSCPVTILFTGNNRSLGTSLSENLLTLGNSSDILSFLANSVLGTQVEADITNYLDPAIASNLPIYNI

Foldseek 3Di:
DVVVVVCVVVVVVVVCVVVVVVVVVVVVVVVVVCCCVPQVPPPLNAFADDPNDGALVRHDPSRNVRGDDPDFDDFAAEDAFAFLLPADDPDPVDCVCSVVSNHDTDDDFDDPDPVVRVVCCCQALPQDPDPDPVVRSNRHYKYDNDDADPVNSDGPCVVVVHDIHRD

Organism: Noccaea caerulescens (NCBI:txid107243)